Protein 6DR6 (pdb70)

B-factor: mean 77.9, std 27.12, range [38.19, 194.36]

Sequence (48 aa):
CVFCEDAIIGLVCVFCEDAIIGLVCVFCEDAIIGLVCVFCEDAIIGLV

Solvent-accessible surface area: 4974 Å² total

Secondary structure (DSSP, 8-state):
----B--B----/----B--B----/----B--B----/----B--B-B--

Foldseek 3Di:
DWDDDVPDDIDD/DWDADVVGDTDD/DWDDPVVPDTDD/DWDAPVVGDTDD

Radius of gyration: 12.42 Å; Cα contacts (8 Å, |Δi|>4): 76; chains: 4; bounding box: 29×24×34 Å

Structure (mmCIF, N/CA/C/O backbone):
data_6DR6
#
_entry.id   6DR6
#
_cell.length_a   58.058
_cell.length_b   58.058
_cell.length_c   95.609
_cell.angle_alpha   90.00
_cell.angle_beta   90.00
_cell.angle_gamma   120.00
#
_symmetry.space_group_name_H-M   'P 63 2 2'
#
loop_
_entity.id
_entity.type
_entity.pdbx_description
1 polymer ORT-CYS-VAL-PHE-XXX-CYS-GLU-ASP-ORT-ALA-ILE-ILE-GLY-LEU-ORA-VAL
2 water water
#
loop_
_atom_site.group_PDB
_atom_site.id
_atom_site.type_symbol
_atom_site.label_atom_id
_atom_site.label_alt_id
_atom_site.label_comp_id
_atom_site.label_asym_id
_atom_site.label_entity_id
_atom_site.label_seq_id
_atom_site.pdbx_PDB_ins_code
_atom_site.Cartn_x
_atom_site.Cartn_y
_atom_site.Cartn_z
_atom_site.occupancy
_atom_site.B_iso_or_equiv
_atom_site.auth_seq_id
_atom_site.auth_comp_id
_atom_site.auth_asym_id
_atom_site.auth_atom_id
_atom_site.pdbx_PDB_model_num
ATOM 20 N N . CYS A 1 2 ? 4.386 21.039 51.452 1.00 55.06 2 CYS A N 1
ATOM 21 C CA . CYS A 1 2 ? 4.581 22.155 50.539 1.00 53.16 2 CYS A CA 1
ATOM 22 C C . CYS A 1 2 ? 3.996 21.809 49.175 1.00 51.34 2 CYS A C 1
ATOM 23 O O . CYS A 1 2 ? 3.824 20.636 48.845 1.00 51.67 2 CYS A O 1
ATOM 30 N N . VAL A 1 3 ? 3.682 22.836 48.388 1.00 54.16 3 VAL A N 1
ATOM 31 C CA . VAL A 1 3 ? 3.126 22.666 47.051 1.00 58.52 3 VAL A CA 1
ATOM 32 C C . VAL A 1 3 ? 4.095 23.282 46.052 1.00 57.77 3 VAL A C 1
ATOM 33 O O . VAL A 1 3 ? 4.482 24.448 46.190 1.00 63.44 3 VAL A O 1
ATOM 46 N N . PHE A 1 4 ? 4.488 22.495 45.054 1.00 60.92 4 PHE A N 1
ATOM 47 C CA . PHE A 1 4 ? 5.433 22.941 44.036 1.00 66.73 4 PHE A CA 1
ATOM 48 C C . PHE A 1 4 ? 4.817 22.801 42.645 1.00 61.69 4 PHE A C 1
ATOM 49 O O . PHE A 1 4 ? 3.935 21.967 42.447 1.00 64.12 4 PHE A O 1
ATOM 95 N N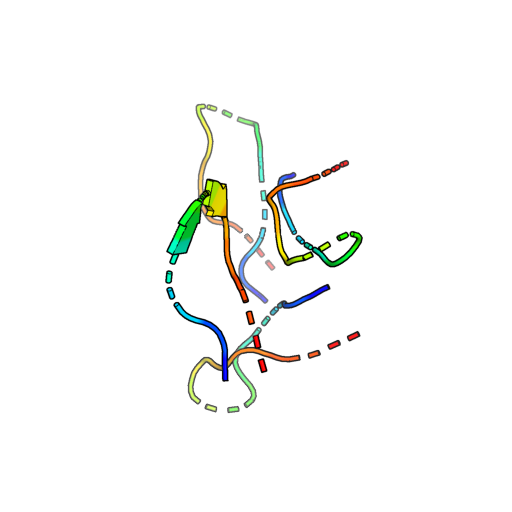 . CYS A 1 6 ? 5.060 21.499 39.423 1.00 49.21 6 CYS A N 1
ATOM 96 C CA . CYS A 1 6 ? 5.874 20.516 38.713 1.00 51.10 6 CYS A CA 1
ATOM 97 C C . CYS A 1 6 ? 5.205 19.993 37.440 1.00 52.95 6 CYS A C 1
ATOM 98 O O . CYS A 1 6 ? 4.043 20.292 37.167 1.00 53.88 6 CYS A O 1
ATOM 105 N N . GLU A 1 7 ? 5.953 19.206 36.672 1.00 68.73 7 GLU A N 1
ATOM 106 C CA . GLU A 1 7 ? 5.497 18.693 35.390 1.00 70.29 7 GLU A CA 1
ATOM 107 C C .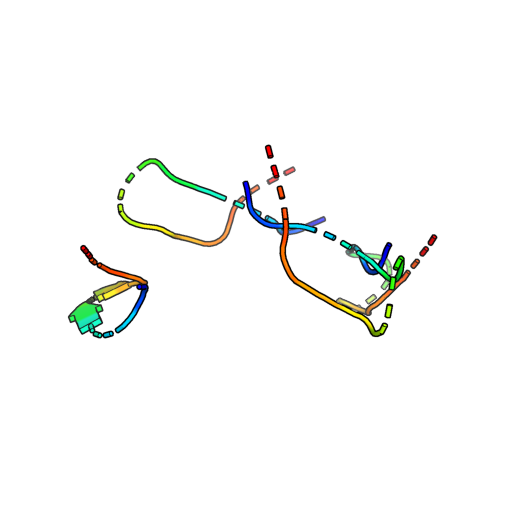 GLU A 1 7 ? 4.796 17.345 35.552 1.00 75.04 7 GLU A C 1
ATOM 108 O O . GLU A 1 7 ? 4.882 16.683 36.588 1.00 77.03 7 GLU A O 1
ATOM 120 N N . ASP A 1 8 ? 4.098 16.942 34.494 1.00 109.94 8 ASP A N 1
ATOM 121 C CA . ASP A 1 8 ? 3.426 15.647 34.448 1.00 114.17 8 ASP A CA 1
ATOM 122 C C . ASP A 1 8 ? 3.080 15.306 33.000 1.00 115.41 8 ASP A C 1
ATOM 123 O O . ASP A 1 8 ? 1.908 15.232 32.630 1.00 112.98 8 ASP A O 1
ATOM 149 N N . ALA A 1 10 ? 2.651 19.022 30.980 1.00 92.91 10 ALA A N 1
ATOM 150 C CA . ALA A 1 10 ? 1.510 19.438 31.783 1.00 81.86 10 ALA A CA 1
ATOM 151 C C . ALA A 1 10 ? 1.964 19.867 33.180 1.00 78.63 10 ALA A C 1
ATOM 152 O O . ALA A 1 10 ? 2.418 19.044 33.975 1.00 84.71 10 ALA A O 1
ATOM 159 N N . ILE A 1 11 ? 1.835 21.159 33.473 1.00 57.79 11 ILE A N 1
ATOM 160 C CA . ILE A 1 11 ? 2.339 21.745 34.712 1.00 55.66 11 ILE A CA 1
ATOM 161 C C . ILE A 1 11 ? 1.175 21.902 35.684 1.00 55.80 11 ILE A C 1
ATOM 162 O O . ILE A 1 11 ? 0.170 22.547 35.365 1.00 61.02 11 ILE A O 1
ATOM 178 N N . ILE A 1 12 ? 1.323 21.330 36.879 1.00 49.46 12 ILE A N 1
ATOM 179 C CA . ILE A 1 12 ? 0.277 21.300 37.894 1.00 48.39 12 ILE A CA 1
ATOM 180 C C . ILE A 1 12 ? 0.905 21.580 39.252 1.00 47.39 12 ILE A C 1
ATOM 181 O O . ILE A 1 12 ? 2.124 21.716 39.386 1.00 47.53 12 ILE A O 1
ATOM 197 N N . GLY A 1 13 ? 0.053 21.660 40.275 1.00 48.13 13 GLY A N 1
ATOM 198 C CA . GLY A 1 13 ? 0.514 21.773 41.647 1.00 46.43 13 GLY A CA 1
ATOM 199 C C . GLY A 1 13 ? 0.629 20.399 42.289 1.00 48.48 13 GLY A C 1
ATOM 200 O O . GLY A 1 13 ? -0.242 19.547 42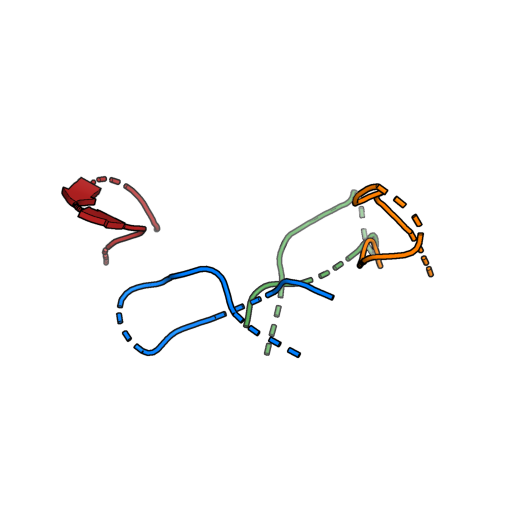.125 1.00 50.36 13 GLY A O 1
ATOM 204 N N . LEU A 1 14 ? 1.721 20.197 43.021 1.00 51.75 14 LEU A N 1
ATOM 205 C CA . LEU A 1 14 ? 2.005 18.903 43.636 1.00 50.20 14 LEU A CA 1
ATOM 206 C C . LEU A 1 14 ? 2.378 19.056 45.107 1.00 54.54 14 LEU A C 1
ATOM 207 O O . LEU A 1 14 ? 3.294 19.805 45.445 1.00 58.26 14 LEU A O 1
ATOM 242 N N . VAL A 1 16 ? 3.856 17.718 48.323 1.00 68.63 16 VAL A N 1
ATOM 243 C CA . VAL A 1 16 ? 5.013 17.033 48.890 1.00 71.23 16 VAL A CA 1
ATOM 244 C C . VAL A 1 16 ? 5.065 17.182 50.409 1.00 69.62 16 VAL A C 1
ATOM 245 O O . VAL A 1 16 ? 5.822 18.000 50.934 1.00 66.16 16 VAL A O 1
ATOM 277 N N . CYS B 1 2 ? 7.243 28.731 27.215 1.00 72.93 2 CYS D N 1
ATOM 278 C CA . CYS B 1 2 ? 6.302 29.495 28.024 1.00 66.70 2 CYS D CA 1
ATOM 279 C C . CYS B 1 2 ? 5.323 28.560 28.721 1.00 64.64 2 CYS D C 1
ATOM 280 O O . CYS B 1 2 ? 5.360 27.346 28.524 1.00 65.25 2 CYS D O 1
ATOM 287 N N . VAL B 1 3 ? 4.447 29.132 29.543 1.00 63.91 3 VAL D N 1
ATOM 288 C CA . VAL B 1 3 ? 3.402 28.361 30.205 1.00 68.62 3 VAL D CA 1
ATOM 289 C C . VAL B 1 3 ? 2.147 29.218 30.305 1.00 62.19 3 VAL D C 1
ATOM 290 O O . VAL B 1 3 ? 2.132 30.246 30.992 1.00 59.57 3 VAL D O 1
ATOM 303 N N . PHE B 1 4 ? 1.093 28.805 29.611 1.00 60.37 4 PHE D N 1
ATOM 304 C CA . PHE B 1 4 ? -0.179 29.511 29.651 1.00 62.66 4 PHE D CA 1
ATOM 305 C C . PHE B 1 4 ? -1.167 28.712 30.493 1.00 59.52 4 PHE D C 1
ATOM 306 O O . PHE B 1 4 ? -1.061 27.488 30.562 1.00 56.09 4 PHE D O 1
ATOM 352 N N . CYS B 1 6 ? -4.087 27.172 30.601 1.00 62.25 6 CYS D N 1
ATOM 353 C CA . CYS B 1 6 ? -5.137 26.747 29.683 1.00 60.04 6 CYS D CA 1
ATOM 354 C C . CYS B 1 6 ? -5.989 25.631 30.271 1.00 55.08 6 CYS D C 1
ATOM 355 O O . CYS B 1 6 ? -5.663 25.059 31.310 1.00 59.09 6 CYS D O 1
ATOM 362 N N . GLU B 1 7 ? -7.085 25.329 29.582 1.00 56.95 7 GLU D N 1
ATOM 363 C CA . GLU B 1 7 ? -8.080 24.371 30.045 1.00 66.29 7 GLU D CA 1
ATOM 364 C C . GLU B 1 7 ? -8.138 23.203 29.071 1.00 67.52 7 GLU D C 1
ATOM 365 O O . GLU B 1 7 ? -8.400 23.398 27.879 1.00 69.87 7 GLU D O 1
ATOM 377 N N . ASP B 1 8 ? -7.881 22.000 29.576 1.00 82.54 8 ASP D N 1
ATOM 378 C CA . ASP B 1 8 ? -8.136 20.778 28.820 1.00 100.83 8 ASP D CA 1
ATOM 379 C C . ASP B 1 8 ? -9.541 20.315 29.165 1.00 96.74 8 ASP D C 1
ATOM 380 O O . ASP B 1 8 ? -9.727 19.323 29.871 1.00 75.03 8 ASP D O 1
ATOM 406 N N . ALA B 1 10 ? -10.445 20.281 33.421 1.00 79.23 10 ALA D N 1
ATOM 407 C CA . ALA B 1 10 ? -9.603 21.044 34.341 1.00 72.67 10 ALA D CA 1
ATOM 408 C C . ALA B 1 10 ? -8.813 22.170 33.674 1.00 60.71 10 ALA D C 1
ATOM 409 O O . ALA B 1 10 ? -8.600 22.170 32.462 1.00 71.36 10 ALA D O 1
ATOM 416 N N . ILE B 1 11 ? -8.374 23.125 34.493 1.00 67.92 11 ILE D N 1
ATOM 417 C CA . ILE B 1 11 ? -7.525 24.230 34.061 1.00 61.57 11 ILE D CA 1
ATOM 418 C C . ILE B 1 11 ? -6.112 23.944 34.546 1.00 59.59 11 ILE D C 1
ATOM 419 O O . ILE B 1 11 ? -5.901 23.668 35.733 1.00 57.66 11 ILE D O 1
ATOM 435 N N . ILE B 1 12 ? -5.147 24.018 33.631 1.00 56.35 12 ILE D N 1
ATOM 436 C CA . ILE B 1 12 ? -3.793 23.549 33.895 1.00 66.67 12 ILE D CA 1
ATOM 437 C C . ILE B 1 12 ? -2.803 24.434 33.147 1.00 58.12 12 ILE D C 1
ATOM 438 O O . ILE B 1 12 ? -3.144 25.090 32.162 1.00 61.66 12 ILE D O 1
ATOM 454 N N . GLY B 1 13 ? -1.566 24.454 33.636 1.00 55.05 13 GLY D N 1
ATOM 455 C CA . GLY B 1 13 ? -0.493 25.151 32.955 1.00 56.34 13 GLY D CA 1
ATOM 456 C C . GLY B 1 13 ? 0.026 24.370 31.766 1.00 57.78 13 GLY D C 1
ATOM 457 O O . GLY B 1 13 ? 0.530 23.254 31.920 1.00 59.07 13 GLY D O 1
ATOM 461 N N . LEU B 1 14 ? -0.090 24.947 30.575 1.00 57.93 14 LEU D N 1
ATOM 462 C CA . LEU B 1 14 ? 0.313 24.273 29.346 1.00 59.61 14 LEU D CA 1
ATOM 463 C C . LEU B 1 14 ? 1.682 24.763 28.885 1.00 61.30 14 LEU D C 1
ATOM 464 O O . LEU B 1 14 ? 1.877 25.959 28.679 1.00 61.21 14 LEU D O 1
ATOM 499 N N . VAL B 1 16 ? 4.759 25.008 26.415 1.00 102.15 16 VAL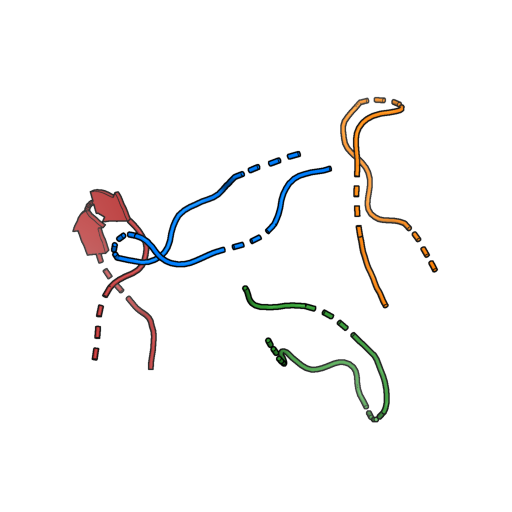 D N 1
ATOM 500 C CA . VAL B 1 16 ? 4.939 25.016 24.962 1.00 104.20 16 VAL D CA 1
ATOM 501 C C . VAL B 1 16 ? 6.403 24.992 24.520 1.00 112.33 16 VAL D C 1
ATOM 502 O O . VAL B 1 16 ? 6.749 25.583 23.498 1.00 103.54 16 VAL D O 1
ATOM 534 N N . CYS C 1 2 ? 14.879 30.970 48.700 1.00 56.67 2 CYS B N 1
ATOM 535 C CA . CYS C 1 2 ? 13.773 30.538 47.858 1.00 47.86 2 CYS B CA 1
ATOM 536 C C . CYS C 1 2 ? 12.478 30.725 48.631 1.00 45.13 2 CYS B C 1
ATOM 537 O O . CYS C 1 2 ? 12.482 30.756 49.862 1.00 41.37 2 CYS B O 1
ATOM 544 N N . VAL C 1 3 ? 11.370 30.859 47.911 1.00 44.78 3 VAL B N 1
ATOM 545 C CA . VAL C 1 3 ? 10.055 31.004 48.521 1.00 46.15 3 VAL B CA 1
ATOM 546 C C . VAL C 1 3 ? 9.324 29.677 48.379 1.00 42.73 3 VAL B C 1
ATOM 547 O O . VAL C 1 3 ? 9.024 29.240 47.262 1.00 48.89 3 VAL B O 1
ATOM 560 N N . PHE C 1 4 ? 9.040 29.034 49.507 1.00 42.16 4 PHE B N 1
ATOM 561 C CA . PHE C 1 4 ? 8.308 27.775 49.493 1.00 43.87 4 PHE B CA 1
ATOM 562 C C . PHE C 1 4 ? 6.846 27.997 49.882 1.00 46.12 4 PHE B C 1
ATOM 563 O O . PHE C 1 4 ? 6.540 28.937 50.616 1.00 46.59 4 PHE B O 1
ATOM 609 N N . CYS C 1 6 ? 4.146 26.392 51.806 1.00 38.47 6 CYS B N 1
ATOM 610 C CA . CYS C 1 6 ? 3.992 25.247 52.697 1.00 38.81 6 CYS B CA 1
ATOM 611 C C . CYS C 1 6 ? 2.873 25.382 53.724 1.00 40.04 6 CYS B C 1
ATOM 612 O O . CYS C 1 6 ? 2.404 26.477 54.032 1.00 42.77 6 CYS B O 1
ATOM 619 N N . GLU C 1 7 ? 2.465 24.229 54.247 1.00 58.50 7 GLU B N 1
ATOM 620 C CA . GLU C 1 7 ? 1.381 24.147 55.214 1.00 66.69 7 GLU B CA 1
ATOM 621 C C . GLU C 1 7 ? 1.911 24.411 56.617 1.00 71.68 7 GLU B C 1
ATOM 622 O O . GLU C 1 7 ? 2.915 23.824 57.031 1.00 71.72 7 GLU B O 1
ATOM 634 N N . ASP C 1 8 ? 1.234 25.294 57.345 1.00 104.18 8 ASP B N 1
ATOM 635 C CA . ASP C 1 8 ? 1.586 25.594 58.729 1.00 114.22 8 ASP B CA 1
ATOM 636 C C . ASP C 1 8 ? 0.388 25.305 59.627 1.00 117.97 8 ASP B C 1
ATOM 637 O O . ASP C 1 8 ? 0.045 26.091 60.512 1.00 119.62 8 ASP B O 1
ATOM 663 N N . ALA C 1 10 ? -3.453 26.744 57.429 1.00 89.84 10 ALA B N 1
ATOM 664 C CA . ALA C 1 10 ? -2.966 27.824 56.573 1.00 83.64 10 ALA B CA 1
ATOM 665 C C . ALA C 1 10 ? -1.814 27.401 55.662 1.00 68.87 10 ALA B C 1
ATOM 666 O O . ALA C 1 10 ? -0.926 26.651 56.066 1.00 66.07 10 ALA B O 1
ATOM 673 N N . ILE C 1 11 ? -1.842 27.898 54.427 1.00 57.53 11 ILE B N 1
ATOM 674 C CA . ILE C 1 11 ? -0.748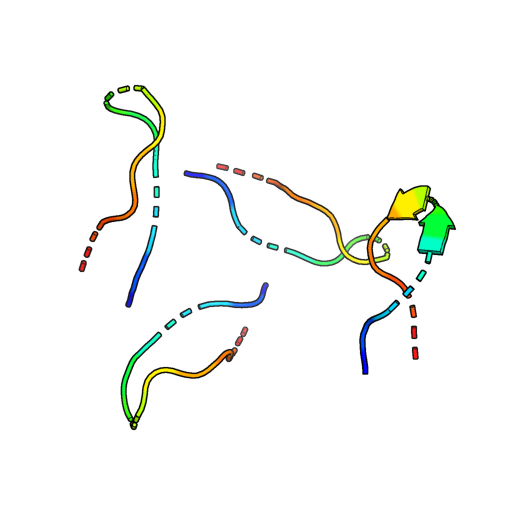 27.744 53.474 1.00 50.75 11 ILE B CA 1
ATOM 675 C C . ILE C 1 11 ? -0.112 29.115 53.293 1.00 45.81 11 ILE B C 1
ATOM 676 O O . ILE C 1 11 ? -0.785 30.069 52.883 1.00 43.97 11 ILE B O 1
ATOM 692 N N . ILE C 1 12 ? 1.182 29.215 53.596 1.00 47.13 12 ILE B N 1
ATOM 693 C CA . ILE C 1 12 ? 1.888 30.488 53.588 1.00 53.34 12 ILE B CA 1
ATOM 694 C C . ILE C 1 12 ? 3.144 30.36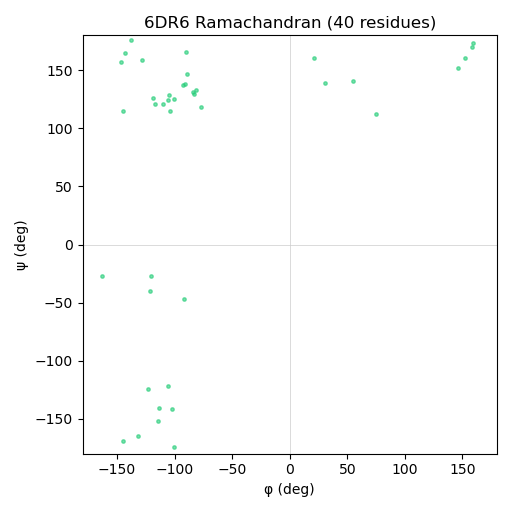7 52.738 1.00 47.86 12 ILE B C 1
ATOM 695 O O . ILE C 1 12 ? 3.660 29.276 52.491 1.00 38.81 12 ILE B O 1
ATOM 711 N N . GLY C 1 13 ? 3.634 31.524 52.292 1.00 39.70 13 GLY B N 1
ATOM 712 C CA . GLY C 1 13 ? 4.927 31.582 51.636 1.00 38.19 13 GLY B CA 1
ATOM 713 C C . GLY C 1 13 ? 6.036 31.609 52.671 1.00 40.49 13 GLY B C 1
ATOM 714 O O . GLY C 1 13 ? 5.975 32.367 53.644 1.00 49.15 13 GLY B O 1
ATOM 718 N N . LEU C 1 14 ? 7.047 30.773 52.467 1.00 41.74 14 LEU B N 1
ATOM 719 C CA . LEU C 1 14 ? 8.161 30.671 53.402 1.00 43.62 14 LEU B CA 1
ATOM 720 C C . LEU C 1 14 ? 9.455 31.153 52.767 1.00 42.84 14 LEU B C 1
ATOM 721 O O . LEU C 1 14 ? 9.840 30.687 51.696 1.00 43.74 14 LEU B O 1
ATOM 756 N N . VAL C 1 16 ? 12.911 30.924 52.668 1.00 40.80 16 VAL B N 1
ATOM 757 C CA . VAL C 1 16 ? 13.953 29.954 52.965 1.00 41.97 16 VAL B CA 1
ATOM 758 C C . VAL C 1 16 ? 15.288 30.437 52.413 1.00 42.61 16 VAL B C 1
ATOM 759 O O . VAL C 1 16 ? 15.736 29.984 51.360 1.00 42.06 16 VAL B O 1
ATOM 791 N N . CYS D 1 2 ? 10.450 20.770 38.393 1.00 64.17 2 CYS C N 1
ATOM 792 C CA . CYS D 1 2 ? 9.615 21.705 39.133 1.00 60.67 2 CYS C CA 1
ATOM 793 C C . CYS D 1 2 ? 10.171 23.115 38.987 1.00 58.40 2 CYS C C 1
ATOM 794 O O . CYS D 1 2 ? 11.340 23.298 38.653 1.00 58.73 2 CYS C O 1
ATOM 801 N N . VAL D 1 3 ? 9.322 24.108 39.234 1.00 56.82 3 VAL C N 1
ATOM 802 C CA . VAL D 1 3 ? 9.695 25.515 39.154 1.00 54.82 3 VAL C CA 1
ATOM 803 C C . VAL D 1 3 ? 9.805 26.047 40.575 1.00 52.80 3 VAL C C 1
ATOM 804 O O . VAL D 1 3 ? 8.850 25.951 41.356 1.00 52.55 3 VAL C O 1
ATOM 817 N N . PHE D 1 4 ? 10.962 26.607 40.912 1.00 51.99 4 PHE C N 1
ATOM 818 C CA . PHE D 1 4 ? 11.173 27.159 42.244 1.00 50.78 4 PHE C CA 1
ATOM 819 C C . PHE D 1 4 ? 11.339 28.675 42.191 1.00 49.63 4 PHE C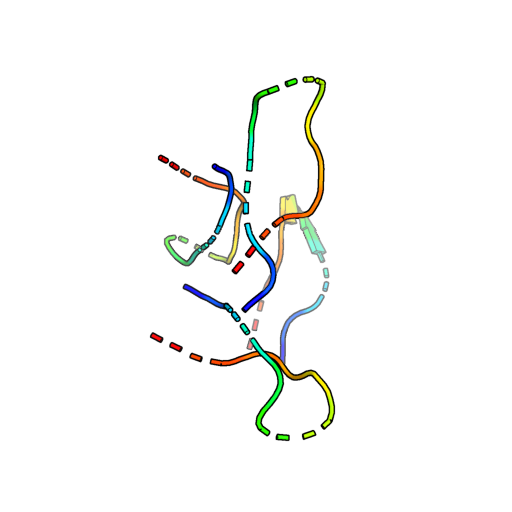 C 1
ATOM 820 O O . PHE D 1 4 ? 11.759 29.215 41.169 1.00 49.87 4 PHE C O 1
ATOM 866 N N . CYS D 1 6 ? 13.146 31.663 43.526 1.00 48.82 6 CYS C N 1
ATOM 867 C CA . CYS D 1 6 ? 14.311 32.047 44.309 1.00 49.66 6 CYS C CA 1
ATOM 868 C C . CYS D 1 6 ? 14.901 33.367 43.828 1.00 50.04 6 CYS C C 1
ATOM 869 O O . CYS D 1 6 ? 14.778 33.726 42.658 1.00 49.97 6 CYS C O 1
ATOM 876 N N . GLU D 1 7 ? 15.542 34.089 44.742 1.00 51.00 7 GLU C N 1
ATOM 877 C CA . GLU D 1 7 ? 16.231 35.322 44.399 1.00 52.00 7 GLU C CA 1
ATOM 878 C C . GLU D 1 7 ? 17.679 35.017 44.048 1.00 53.76 7 GLU C C 1
ATOM 879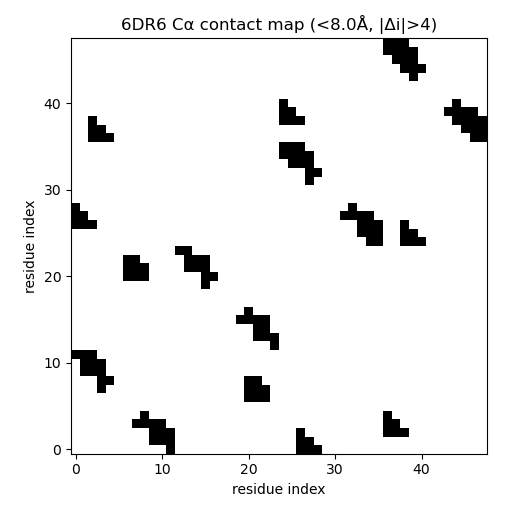 O O . GLU D 1 7 ? 18.335 34.205 44.709 1.00 54.82 7 GLU C O 1
ATOM 891 N N . ASP D 1 8 ? 18.169 35.667 42.999 1.00 73.69 8 ASP C N 1
ATOM 892 C CA . ASP D 1 8 ? 19.535 35.458 42.541 1.00 79.51 8 ASP C CA 1
ATOM 893 C C . ASP D 1 8 ? 20.310 36.771 42.573 1.00 80.70 8 ASP C C 1
ATOM 894 O O . ASP D 1 8 ? 20.469 37.439 41.552 1.00 82.00 8 ASP C O 1
ATOM 920 N N . ALA D 1 10 ? 17.126 39.627 42.095 1.00 64.09 10 ALA C N 1
ATOM 921 C CA . ALA D 1 10 ? 15.768 39.520 41.580 1.00 55.18 10 ALA C CA 1
ATOM 922 C C . ALA D 1 10 ? 15.201 38.128 41.831 1.00 52.59 10 ALA C C 1
ATOM 923 O O . ALA D 1 10 ? 15.901 37.129 41.675 1.00 52.60 10 ALA C O 1
ATOM 930 N N . ILE D 1 11 ? 13.930 38.071 42.219 1.00 51.49 11 ILE C N 1
ATOM 931 C CA . ILE D 1 11 ? 13.252 36.799 42.442 1.00 54.21 11 ILE C CA 1
ATOM 932 C C . ILE D 1 11 ? 12.742 36.277 41.106 1.00 53.71 11 ILE C C 1
ATOM 933 O O . ILE D 1 11 ? 12.074 36.999 40.357 1.00 54.57 11 ILE C O 1
ATOM 949 N N . ILE D 1 12 ? 13.055 35.016 40.805 1.00 49.79 12 ILE C N 1
ATOM 950 C CA . ILE D 1 12 ? 12.801 34.435 39.493 1.00 50.52 12 ILE C CA 1
ATOM 951 C C . ILE D 1 12 ? 12.378 32.982 39.653 1.00 50.06 12 ILE C C 1
ATOM 952 O O . ILE D 1 12 ? 12.548 32.370 40.710 1.00 49.32 12 ILE C O 1
ATOM 968 N N . GLY D 1 13 ? 11.822 32.432 38.575 1.00 51.07 13 GLY C N 1
ATOM 969 C CA . GLY D 1 13 ? 11.533 31.015 38.510 1.00 51.41 13 GLY C CA 1
ATOM 970 C C . GLY D 1 13 ? 12.713 30.228 37.965 1.00 52.85 13 GLY C C 1
ATOM 971 O O . GLY D 1 13 ? 13.468 30.708 37.125 1.00 54.29 13 GLY C O 1
ATOM 975 N N . LEU D 1 14 ? 12.867 29.003 38.460 1.00 53.00 14 LEU C N 1
ATOM 976 C CA . LEU D 1 14 ? 13.986 28.153 38.062 1.00 54.95 14 LEU C CA 1
ATOM 977 C C . LEU D 1 14 ? 13.582 26.684 38.001 1.00 56.17 14 LEU C C 1
ATOM 978 O O . LEU D 1 14 ? 13.096 26.129 38.984 1.00 55.18 14 LEU C O 1
ATOM 1013 N N . VAL D 1 16 ? 14.136 22.837 37.716 1.00 73.62 16 VAL C N 1
ATOM 1014 C CA . VAL D 1 16 ? 14.795 21.705 38.357 1.00 70.64 16 VAL C CA 1
ATOM 1015 C C . VAL D 1 16 ? 14.161 20.407 37.874 1.00 69.79 16 VAL C C 1
ATOM 1016 O O . VAL D 1 16 ? 13.316 19.829 38.555 1.00 68.59 16 VAL C O 1
#